Protein AF-A0A3M1FV81-F1 (afdb_monomer_lite)

Sequence (105 aa):
SLRFWVSTTSMDTEVEGATVDATPALVYDVARPGVWAQGGLGGLPLFYDLPGERIRVEADQGAYAARGSQGLLLLHLHNESAARAQVVNIRWTWVHYLPWVAVSP

Secondary structure (DSSP, 8-state):
-EEE--EEE-SSSSSTT-EEEEPPPEEE-TTS-SEEEE--GGGSS-----TT---EEEE-HHHHHHTT---EEEE-TTS-GGGSEEEEPPP--------------

pLDDT: mean 79.7, std 11.54, range [45.97, 89.5]

Radius of gyration: 20.39 Å; chains: 1; bounding box: 65×48×43 Å

Structure (mmCIF, N/CA/C/O backbone):
data_AF-A0A3M1FV81-F1
#
_entry.id   AF-A0A3M1FV81-F1
#
loop_
_atom_site.group_PDB
_atom_site.id
_atom_site.type_symbol
_atom_site.label_atom_id
_atom_site.label_alt_id
_atom_site.label_comp_id
_atom_site.label_asym_id
_atom_site.label_entity_id
_atom_site.label_seq_id
_atom_site.pdbx_PDB_ins_code
_atom_site.Cartn_x
_atom_site.Cartn_y
_atom_site.Cartn_z
_atom_site.occupancy
_atom_site.B_iso_or_equiv
_atom_site.auth_seq_id
_atom_site.auth_comp_id
_atom_site.auth_asym_id
_atom_site.auth_atom_id
_atom_site.pdbx_PDB_model_num
ATOM 1 N N . SER A 1 1 ? -5.097 -4.526 -14.798 1.00 79.88 1 SER A N 1
ATOM 2 C CA . SER A 1 1 ? -3.911 -4.722 -13.942 1.00 79.88 1 SER A CA 1
ATOM 3 C C . SER A 1 1 ? -2.694 -4.028 -14.536 1.00 79.88 1 SER A C 1
ATOM 5 O O . SER A 1 1 ? -2.455 -4.148 -15.731 1.00 79.88 1 SER A O 1
ATOM 7 N N . LEU A 1 2 ? -1.938 -3.312 -13.707 1.00 84.69 2 LEU A N 1
ATOM 8 C CA . LEU A 1 2 ? -0.643 -2.707 -14.012 1.00 84.69 2 LEU A CA 1
ATOM 9 C C . LEU A 1 2 ? 0.474 -3.695 -13.656 1.00 84.69 2 LEU A C 1
ATOM 11 O O . LEU A 1 2 ? 0.399 -4.347 -12.615 1.00 84.69 2 LEU A O 1
ATOM 15 N N . ARG A 1 3 ? 1.511 -3.789 -14.489 1.00 89.31 3 ARG A N 1
ATOM 16 C CA . ARG A 1 3 ? 2.732 -4.547 -14.191 1.00 89.31 3 ARG A CA 1
ATOM 17 C C . ARG A 1 3 ? 3.897 -3.571 -14.059 1.00 89.31 3 ARG A C 1
ATOM 19 O O . ARG A 1 3 ? 4.038 -2.700 -14.910 1.00 89.31 3 ARG A O 1
ATOM 26 N N . PHE A 1 4 ? 4.697 -3.704 -13.009 1.00 85.69 4 PHE A N 1
ATOM 27 C CA . PHE A 1 4 ? 5.813 -2.805 -12.713 1.00 85.69 4 PHE A CA 1
ATOM 28 C C . PHE A 1 4 ? 6.977 -3.570 -12.080 1.00 85.69 4 PHE A C 1
ATOM 30 O O . PHE A 1 4 ? 6.813 -4.703 -11.641 1.00 85.69 4 PHE A O 1
ATOM 37 N N . TRP A 1 5 ? 8.154 -2.966 -12.036 1.00 88.69 5 TRP A N 1
ATOM 38 C CA . TRP A 1 5 ? 9.310 -3.449 -11.282 1.00 88.69 5 TRP A CA 1
ATOM 39 C C . TRP A 1 5 ? 10.032 -2.239 -10.693 1.00 88.69 5 TRP A C 1
ATOM 41 O O . TRP A 1 5 ? 9.824 -1.111 -11.142 1.00 88.69 5 TRP A O 1
ATOM 51 N N . VAL A 1 6 ? 10.845 -2.468 -9.670 1.00 84.75 6 VAL A N 1
ATOM 52 C CA . VAL A 1 6 ? 11.641 -1.431 -9.012 1.00 84.75 6 VAL A CA 1
ATOM 53 C C . VAL A 1 6 ? 13.095 -1.857 -9.091 1.00 84.75 6 VAL A C 1
ATOM 55 O O . VAL A 1 6 ? 13.405 -3.001 -8.779 1.00 84.75 6 VAL A O 1
ATOM 58 N N . SER A 1 7 ? 13.972 -0.953 -9.516 1.00 87.25 7 SER A N 1
ATOM 59 C CA . SER A 1 7 ? 15.415 -1.181 -9.558 1.00 87.25 7 SER A CA 1
ATOM 60 C C . SER A 1 7 ? 16.146 -0.102 -8.776 1.00 87.25 7 SER A C 1
ATOM 62 O O . SER A 1 7 ? 15.831 1.081 -8.906 1.00 87.25 7 SER A O 1
ATOM 64 N N . THR A 1 8 ? 17.147 -0.513 -8.012 1.00 83.81 8 THR A N 1
ATOM 65 C CA . THR A 1 8 ? 18.089 0.370 -7.329 1.00 83.81 8 THR A CA 1
ATOM 66 C C . THR A 1 8 ? 19.357 0.436 -8.160 1.00 83.81 8 THR A C 1
ATOM 68 O O . THR A 1 8 ? 19.921 -0.601 -8.502 1.00 83.81 8 THR A O 1
ATOM 71 N N . THR A 1 9 ? 19.822 1.638 -8.480 1.00 87.25 9 THR A N 1
ATOM 72 C CA . THR A 1 9 ? 21.074 1.854 -9.213 1.00 87.25 9 THR A CA 1
ATOM 73 C C . THR A 1 9 ? 22.113 2.514 -8.320 1.00 87.25 9 THR A C 1
ATOM 75 O O . THR A 1 9 ? 21.780 3.370 -7.501 1.00 87.25 9 THR A O 1
ATOM 78 N N . SER A 1 10 ? 23.373 2.132 -8.491 1.00 77.56 10 SER A N 1
ATOM 79 C CA . SER A 1 10 ? 24.502 2.782 -7.835 1.00 77.56 10 SER A CA 1
ATOM 80 C C . SER A 1 10 ? 24.778 4.125 -8.504 1.00 77.56 10 SER A C 1
ATOM 82 O O . SER A 1 10 ? 24.768 4.231 -9.733 1.00 77.56 10 SER A O 1
ATOM 84 N N . MET A 1 11 ? 25.035 5.142 -7.684 1.00 71.88 11 MET A N 1
ATOM 85 C CA . MET A 1 11 ? 25.515 6.450 -8.140 1.00 71.88 11 MET A CA 1
ATOM 86 C C . MET A 1 11 ? 27.039 6.598 -7.988 1.00 71.88 11 MET A C 1
ATOM 88 O O . MET A 1 11 ? 27.579 7.610 -8.411 1.00 71.88 11 MET A O 1
ATOM 92 N N . ASP A 1 12 ? 27.716 5.610 -7.388 1.00 67.50 12 ASP A N 1
ATOM 93 C CA . ASP A 1 12 ? 29.118 5.693 -6.934 1.00 67.50 12 ASP A CA 1
ATOM 94 C C . ASP A 1 12 ? 30.015 4.583 -7.527 1.00 67.50 12 ASP A C 1
ATOM 96 O O . ASP A 1 12 ? 31.100 4.284 -7.040 1.00 67.50 12 ASP A O 1
ATOM 100 N N . THR A 1 13 ? 29.559 3.909 -8.584 1.00 59.41 13 THR A N 1
ATOM 101 C CA . THR A 1 13 ? 30.373 2.928 -9.323 1.00 59.41 13 THR A CA 1
ATOM 102 C C . THR A 1 13 ? 30.979 3.554 -10.573 1.00 59.41 13 THR A C 1
ATOM 104 O O . THR A 1 13 ? 30.364 4.424 -11.181 1.00 59.41 13 THR A O 1
ATOM 107 N N . GLU A 1 14 ? 32.138 3.040 -11.014 1.00 64.75 14 GLU A N 1
ATOM 108 C CA . GLU A 1 14 ? 32.805 3.425 -12.279 1.00 64.75 14 GLU A CA 1
ATOM 109 C C . GLU A 1 14 ? 31.877 3.345 -13.507 1.00 64.75 14 GLU A C 1
ATOM 111 O O . GLU A 1 14 ? 32.115 3.997 -14.522 1.00 64.75 14 GLU A O 1
ATOM 116 N N . VAL A 1 15 ? 30.796 2.566 -13.402 1.00 64.69 15 VAL A N 1
ATOM 117 C CA . VAL A 1 15 ? 29.668 2.575 -14.330 1.00 64.69 15 VAL A CA 1
ATOM 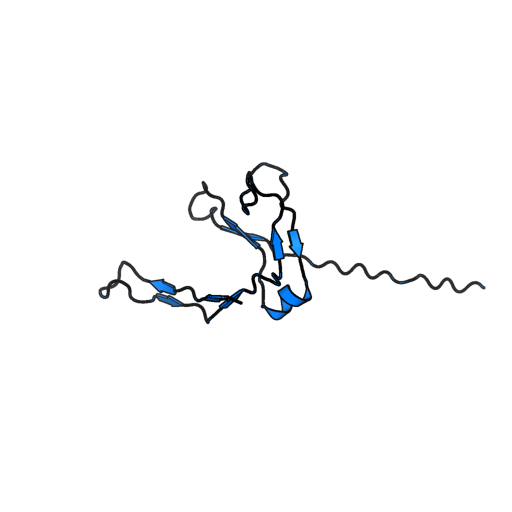118 C C . VAL A 1 15 ? 28.500 3.304 -13.665 1.00 64.69 15 VAL A C 1
ATOM 120 O O . VAL A 1 15 ? 27.829 2.763 -12.777 1.00 64.69 15 VAL A O 1
ATOM 123 N N . GLU A 1 16 ? 28.272 4.544 -14.094 1.00 65.00 16 GLU A N 1
ATOM 124 C CA . GLU A 1 16 ? 27.118 5.353 -13.707 1.00 65.00 16 GLU A CA 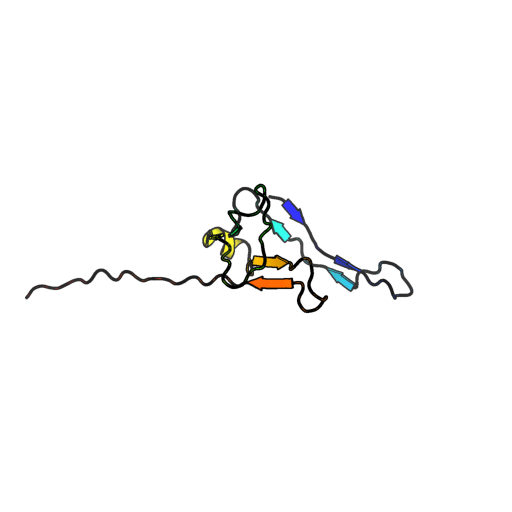1
ATOM 125 C C . GLU A 1 16 ? 25.818 4.601 -14.046 1.00 65.00 16 GLU A C 1
ATOM 127 O O . GLU A 1 16 ? 25.636 4.116 -15.164 1.00 65.00 16 GLU A O 1
ATOM 132 N N . GLY A 1 17 ? 24.916 4.460 -13.070 1.00 66.44 17 GLY A N 1
ATOM 133 C CA . GLY A 1 17 ? 23.614 3.823 -13.287 1.00 66.44 17 GLY A CA 1
ATOM 134 C C . GLY A 1 17 ? 23.623 2.290 -13.287 1.00 66.44 17 GLY A C 1
ATOM 135 O O . GLY A 1 17 ? 22.618 1.678 -13.656 1.00 66.44 17 GLY A O 1
ATOM 136 N N . ALA A 1 18 ? 24.711 1.642 -12.853 1.00 78.75 18 ALA A N 1
ATOM 137 C CA . ALA A 1 18 ? 24.737 0.190 -12.685 1.00 78.75 18 ALA A CA 1
ATOM 138 C C . ALA A 1 18 ? 23.637 -0.273 -11.711 1.00 78.75 18 ALA A C 1
ATOM 140 O O . ALA A 1 18 ? 23.515 0.249 -10.601 1.00 78.75 18 ALA A O 1
ATOM 141 N N . THR A 1 19 ? 22.826 -1.253 -12.118 1.00 82.12 19 THR A N 1
ATOM 142 C CA . THR A 1 19 ? 21.770 -1.816 -11.260 1.00 82.12 19 THR A CA 1
ATOM 143 C C . THR A 1 19 ? 22.401 -2.614 -10.122 1.00 82.12 19 THR A C 1
ATOM 145 O O . THR A 1 19 ? 23.123 -3.576 -10.361 1.00 82.12 19 THR A O 1
ATOM 148 N N . VAL A 1 20 ? 22.119 -2.201 -8.890 1.00 85.69 20 VAL A N 1
ATOM 149 C CA . VAL A 1 20 ? 22.536 -2.860 -7.646 1.00 85.69 20 VAL A CA 1
ATOM 150 C C . VAL A 1 20 ? 21.550 -3.957 -7.275 1.00 85.69 20 VAL A C 1
ATOM 152 O O . VAL A 1 20 ? 21.957 -5.030 -6.844 1.00 85.69 20 VAL A O 1
ATOM 155 N N . ASP A 1 21 ? 20.257 -3.688 -7.454 1.00 86.94 21 ASP A N 1
ATOM 156 C CA . ASP A 1 21 ? 19.185 -4.626 -7.136 1.00 86.94 21 ASP A CA 1
ATOM 157 C C . ASP A 1 21 ? 17.944 -4.343 -7.990 1.00 86.94 21 ASP A C 1
ATOM 159 O O . ASP A 1 21 ? 17.733 -3.212 -8.438 1.00 86.94 21 ASP A O 1
ATOM 163 N N . ALA A 1 22 ? 17.115 -5.358 -8.213 1.00 88.19 22 ALA A N 1
ATOM 164 C CA . ALA A 1 22 ? 15.836 -5.218 -8.890 1.00 88.19 22 ALA A CA 1
ATOM 165 C C . ALA A 1 22 ? 14.809 -6.226 -8.373 1.00 88.19 22 ALA A C 1
ATOM 167 O O . ALA A 1 22 ? 15.094 -7.408 -8.179 1.00 88.19 22 ALA A O 1
ATOM 168 N N . THR A 1 23 ? 13.568 -5.773 -8.226 1.00 86.44 23 THR A N 1
ATOM 169 C CA . THR A 1 23 ? 12.459 -6.663 -7.902 1.00 86.44 23 THR A CA 1
ATOM 170 C C . THR A 1 23 ? 12.043 -7.491 -9.123 1.00 86.44 23 THR A C 1
ATOM 172 O O . THR A 1 23 ? 12.143 -7.029 -10.265 1.00 86.44 23 THR A O 1
ATOM 175 N N . PRO A 1 24 ? 11.495 -8.705 -8.921 1.00 88.00 24 PRO A N 1
ATOM 176 C CA . PRO A 1 24 ? 10.716 -9.373 -9.956 1.00 88.00 24 PRO A CA 1
ATOM 177 C C . PRO A 1 24 ? 9.541 -8.497 -10.405 1.00 88.00 24 PRO A C 1
ATOM 179 O O . PRO A 1 24 ? 9.106 -7.599 -9.686 1.00 88.00 24 PRO A O 1
ATOM 182 N N . ALA A 1 25 ? 8.967 -8.795 -11.570 1.00 87.88 25 ALA A N 1
ATOM 183 C CA . ALA A 1 25 ? 7.799 -8.060 -12.042 1.00 87.88 25 ALA A CA 1
ATOM 184 C C . ALA A 1 25 ? 6.606 -8.218 -11.078 1.00 87.88 25 ALA A C 1
ATOM 186 O O . ALA A 1 25 ? 6.062 -9.311 -10.909 1.00 87.88 25 ALA A O 1
ATOM 187 N N . LEU A 1 26 ? 6.180 -7.101 -10.503 1.00 84.19 26 LEU A N 1
ATOM 188 C CA . LEU A 1 26 ? 5.049 -6.953 -9.600 1.00 84.19 26 LEU A CA 1
ATOM 189 C C . LEU A 1 26 ? 3.781 -6.613 -10.389 1.00 84.19 26 LEU A C 1
ATOM 191 O O . LEU A 1 26 ? 3.836 -6.015 -11.467 1.00 84.19 26 LEU A O 1
ATOM 195 N N . VAL A 1 27 ? 2.621 -7.001 -9.857 1.00 83.81 27 VAL A N 1
ATOM 196 C CA . VAL A 1 27 ? 1.315 -6.760 -10.483 1.00 83.81 27 VAL A CA 1
ATOM 197 C C . VAL A 1 27 ? 0.391 -6.071 -9.490 1.00 83.81 27 VAL A C 1
ATOM 199 O O . VAL A 1 27 ? 0.160 -6.581 -8.398 1.00 83.81 27 VAL A O 1
ATOM 202 N N . TYR A 1 28 ? -0.184 -4.946 -9.904 1.00 80.19 28 TYR A N 1
ATOM 203 C CA . TYR A 1 28 ? -1.208 -4.224 -9.160 1.00 80.19 28 TYR A CA 1
ATOM 204 C C . TYR A 1 28 ? -2.534 -4.242 -9.927 1.00 80.19 28 TYR A C 1
ATOM 206 O O . TYR A 1 28 ? -2.592 -3.890 -11.107 1.00 80.19 28 TYR A O 1
ATOM 214 N N . ASP A 1 29 ? -3.617 -4.665 -9.279 1.00 83.38 29 ASP A N 1
ATOM 215 C CA . ASP A 1 29 ? -4.958 -4.633 -9.863 1.00 83.38 29 ASP A CA 1
ATOM 216 C C . ASP A 1 29 ? -5.774 -3.490 -9.260 1.00 83.38 29 ASP A C 1
ATOM 218 O O . ASP A 1 29 ? -6.326 -3.610 -8.171 1.00 83.38 29 ASP A O 1
ATOM 222 N N . VAL A 1 30 ? -5.842 -2.374 -9.989 1.00 80.38 30 VAL A N 1
ATOM 223 C CA . VAL A 1 30 ? -6.542 -1.154 -9.557 1.00 80.38 30 VAL A CA 1
ATOM 224 C C . VAL A 1 30 ? -8.034 -1.408 -9.314 1.00 80.38 30 VAL A C 1
ATOM 226 O O . VAL A 1 30 ? -8.629 -0.773 -8.453 1.00 80.38 30 VAL A O 1
ATOM 229 N N . ALA A 1 31 ? -8.649 -2.338 -10.055 1.00 85.38 31 ALA A N 1
ATOM 230 C CA . ALA A 1 31 ? -10.078 -2.626 -9.934 1.00 85.38 31 ALA A CA 1
ATOM 231 C C . ALA A 1 31 ? -10.403 -3.552 -8.752 1.00 85.38 31 ALA A C 1
ATOM 233 O O . ALA A 1 31 ? -11.562 -3.655 -8.354 1.00 85.38 31 ALA A O 1
ATOM 234 N N . ARG A 1 32 ? -9.400 -4.266 -8.227 1.00 84.94 32 ARG A N 1
ATOM 235 C CA . ARG A 1 32 ? -9.537 -5.237 -7.133 1.00 84.94 32 ARG A CA 1
ATOM 236 C C . ARG A 1 32 ? -8.323 -5.159 -6.202 1.00 84.94 32 ARG A C 1
ATOM 238 O O . ARG A 1 32 ? -7.522 -6.100 -6.157 1.00 84.94 32 ARG A O 1
ATOM 245 N N . PRO A 1 33 ? -8.136 -4.030 -5.500 1.00 83.00 33 PRO A N 1
ATOM 246 C CA . PRO A 1 33 ? -7.030 -3.888 -4.571 1.00 83.00 33 PRO A CA 1
ATOM 247 C C . PRO A 1 33 ? -7.232 -4.819 -3.368 1.00 83.00 33 PRO A C 1
ATOM 249 O O . PRO A 1 33 ? -8.330 -4.925 -2.833 1.00 83.00 33 PRO A O 1
ATOM 252 N N . GLY A 1 34 ? -6.160 -5.472 -2.907 1.00 85.56 34 GLY A N 1
ATOM 253 C CA . GLY A 1 34 ? -6.207 -6.251 -1.661 1.00 85.56 34 GLY A CA 1
ATOM 254 C C . GLY A 1 34 ? -6.412 -5.374 -0.423 1.00 85.56 34 GLY A C 1
ATOM 255 O O . GLY A 1 34 ? -6.954 -5.833 0.578 1.00 85.56 34 GLY A O 1
ATOM 256 N N . VAL A 1 35 ? -5.997 -4.106 -0.502 1.00 87.69 35 VAL A N 1
ATOM 257 C CA . VAL A 1 35 ? -6.206 -3.089 0.532 1.00 87.69 35 VAL A CA 1
ATOM 258 C C . VAL A 1 35 ? -6.431 -1.738 -0.126 1.00 87.69 35 VAL A C 1
ATOM 260 O O . VAL A 1 35 ? -5.698 -1.368 -1.045 1.00 87.69 35 VAL A O 1
ATOM 263 N N . TRP A 1 36 ? -7.396 -0.984 0.379 1.00 87.44 36 TRP A N 1
ATOM 264 C CA . TRP A 1 36 ? -7.722 0.353 -0.083 1.00 87.44 36 TRP A CA 1
ATOM 265 C C . TRP A 1 36 ? -7.879 1.311 1.099 1.00 87.44 36 TRP A C 1
ATOM 267 O O . TRP A 1 36 ? -8.753 1.126 1.944 1.00 87.44 36 TRP A O 1
ATOM 277 N N . ALA A 1 37 ? -7.025 2.334 1.171 1.00 88.06 37 ALA A N 1
ATOM 278 C CA . ALA A 1 37 ? -7.129 3.379 2.186 1.00 88.06 37 ALA A CA 1
ATOM 279 C C . ALA A 1 37 ? -8.192 4.413 1.789 1.00 88.06 37 ALA A C 1
ATOM 281 O O . ALA A 1 37 ? -8.254 4.847 0.640 1.00 88.06 37 ALA A O 1
ATOM 282 N N . GLN A 1 38 ? -9.011 4.830 2.751 1.00 87.69 38 GLN A N 1
ATOM 283 C CA . GLN A 1 38 ? -10.133 5.742 2.542 1.00 87.69 38 GLN A CA 1
ATOM 284 C C . GLN A 1 38 ? -10.016 7.006 3.390 1.00 87.69 38 GLN A C 1
ATOM 286 O O . GLN A 1 38 ? -9.455 6.987 4.482 1.00 87.69 38 GLN A O 1
ATOM 291 N N . GLY A 1 39 ? -10.650 8.082 2.917 1.00 85.56 39 GLY A N 1
ATOM 292 C CA . GLY A 1 39 ? -10.878 9.290 3.714 1.00 85.56 39 GLY A CA 1
ATOM 293 C C . GLY A 1 39 ? -9.703 10.263 3.779 1.00 85.56 39 GLY A C 1
ATOM 294 O O . GLY A 1 39 ? -9.666 11.086 4.687 1.00 85.56 39 GLY A O 1
ATOM 295 N N . GLY A 1 40 ? -8.751 10.178 2.850 1.00 86.94 40 GLY A N 1
ATOM 296 C CA . GLY A 1 40 ? -7.659 11.144 2.788 1.00 86.94 40 GLY A CA 1
ATOM 297 C C . GLY A 1 40 ? -8.054 12.479 2.135 1.00 86.94 40 GLY A C 1
ATOM 298 O O . GLY A 1 40 ? -9.139 12.648 1.565 1.00 86.94 40 GLY A O 1
ATOM 299 N N . LEU A 1 41 ? -7.159 13.457 2.258 1.00 87.06 41 LEU A N 1
ATOM 300 C CA . LEU A 1 41 ? -7.361 14.848 1.860 1.00 87.06 41 LEU A CA 1
ATOM 301 C C . LEU A 1 41 ? -7.614 14.972 0.355 1.00 87.06 41 LEU A C 1
ATOM 303 O O . LEU A 1 41 ? -6.837 14.489 -0.465 1.00 87.06 41 LEU A O 1
ATOM 307 N N . GLY A 1 42 ? -8.714 15.634 -0.015 1.00 85.19 42 GLY A N 1
ATOM 308 C CA . GLY A 1 42 ? -9.081 15.833 -1.421 1.00 85.19 42 GLY A CA 1
ATOM 309 C C . GLY A 1 42 ? -9.341 14.533 -2.193 1.00 85.19 42 GLY A C 1
ATOM 310 O O . GLY A 1 42 ? -9.237 14.530 -3.415 1.00 85.19 42 GLY A O 1
ATOM 311 N N . GLY A 1 43 ? -9.634 13.425 -1.499 1.00 82.19 43 GLY A N 1
ATOM 312 C CA . GLY A 1 43 ? -9.794 12.102 -2.112 1.00 82.19 43 GLY A CA 1
ATOM 313 C C . GLY A 1 43 ? -8.474 11.404 -2.458 1.00 82.19 43 GLY A C 1
ATOM 314 O O . GLY A 1 43 ? -8.492 10.304 -3.007 1.00 82.19 43 GLY A O 1
ATOM 315 N N . LEU A 1 44 ? -7.334 12.012 -2.128 1.00 83.31 44 LEU A N 1
ATOM 316 C CA . LEU A 1 44 ? -6.014 11.399 -2.244 1.00 83.31 44 LEU A CA 1
ATOM 317 C C . LEU A 1 44 ? -5.719 10.565 -0.990 1.00 83.31 44 LEU A C 1
ATOM 319 O O . LEU A 1 44 ? -6.239 10.890 0.075 1.00 83.31 44 LEU A O 1
ATOM 323 N N . PRO A 1 45 ? -4.853 9.536 -1.053 1.00 85.81 45 PRO A N 1
ATOM 324 C CA . PRO A 1 45 ? -4.410 8.775 0.120 1.00 85.81 45 PRO A CA 1
ATOM 325 C C . PRO A 1 45 ? -3.395 9.575 0.963 1.00 85.81 45 PRO A C 1
ATOM 327 O O . PRO A 1 45 ? -2.304 9.101 1.268 1.00 85.81 45 PRO A O 1
ATOM 330 N N . LEU A 1 46 ? -3.747 10.815 1.305 1.00 88.81 46 LEU A N 1
ATOM 331 C CA . LEU A 1 46 ? -2.954 11.752 2.088 1.00 88.81 46 LEU A CA 1
ATOM 332 C C . LEU A 1 46 ? -3.668 12.025 3.412 1.00 88.81 46 LEU A C 1
ATOM 334 O O . LEU A 1 46 ? -4.831 12.423 3.417 1.00 88.81 46 LEU A O 1
ATOM 338 N N . PHE A 1 47 ? -2.972 11.834 4.526 1.00 89.44 47 PHE A N 1
ATOM 339 C CA . PHE A 1 47 ? -3.543 11.929 5.868 1.00 89.44 47 PHE A CA 1
ATOM 340 C C . PHE A 1 47 ? -2.689 12.844 6.740 1.00 89.44 47 PHE A C 1
ATOM 342 O O . PHE A 1 47 ? -1.477 12.942 6.538 1.00 89.44 47 PHE A O 1
ATOM 349 N N . TYR A 1 48 ? -3.319 13.509 7.708 1.00 88.06 48 TYR A N 1
ATOM 350 C CA . TYR A 1 48 ? -2.579 14.212 8.749 1.00 88.06 48 TYR A CA 1
ATOM 351 C C . TYR A 1 48 ? -1.960 13.201 9.712 1.00 88.06 48 TYR A C 1
ATOM 353 O O . TYR A 1 48 ? -2.641 12.305 10.204 1.00 88.06 48 TYR A O 1
ATOM 361 N N . ASP A 1 49 ? -0.672 13.367 9.991 1.00 85.44 49 ASP A N 1
ATOM 362 C CA . ASP A 1 49 ? 0.058 12.533 10.942 1.00 85.44 49 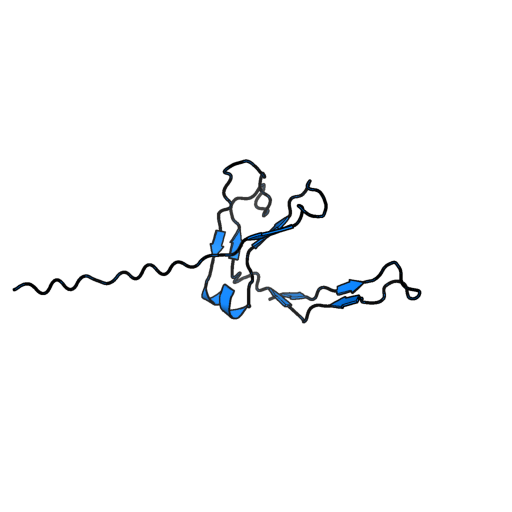ASP A CA 1
ATOM 363 C C . ASP A 1 49 ? -0.096 13.116 12.356 1.00 85.44 49 ASP A C 1
ATOM 365 O O . ASP A 1 49 ? 0.747 13.876 12.836 1.00 85.44 49 ASP A O 1
ATOM 369 N N . LEU A 1 50 ? -1.253 12.860 12.978 1.00 85.50 50 LEU A N 1
ATOM 370 C CA . LEU A 1 50 ? -1.604 13.352 14.313 1.00 85.50 50 LEU A CA 1
ATOM 371 C C . LEU A 1 50 ? -1.718 12.198 15.321 1.00 85.50 50 LEU A C 1
ATOM 373 O O . LEU A 1 50 ? -2.159 11.101 14.964 1.00 85.50 50 LEU A O 1
ATOM 377 N N . PRO A 1 51 ? -1.397 12.429 16.609 1.00 83.69 51 PRO A N 1
ATOM 378 C CA . PRO A 1 51 ? -1.573 11.416 17.642 1.00 83.69 51 PRO A CA 1
ATOM 379 C C . PRO A 1 51 ? -3.019 10.906 17.713 1.00 83.69 51 PRO A C 1
ATOM 381 O O . PRO A 1 51 ? -3.953 11.676 17.925 1.00 83.69 51 PRO A O 1
ATOM 384 N N . GLY A 1 52 ? -3.196 9.590 17.577 1.00 84.31 52 GLY A N 1
ATOM 385 C CA . GLY A 1 52 ? -4.507 8.936 17.654 1.00 84.31 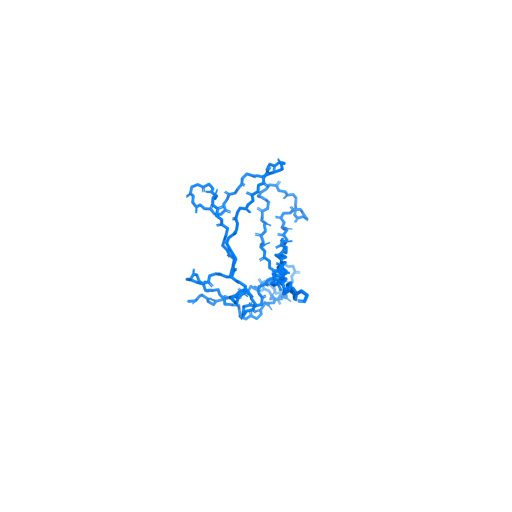52 GLY A CA 1
ATOM 386 C C . GLY A 1 52 ? -5.328 8.969 16.361 1.00 84.31 52 GLY A C 1
ATOM 387 O O . GLY A 1 52 ? -6.434 8.417 16.343 1.00 84.31 52 GLY A O 1
ATOM 388 N N . GLU A 1 53 ? -4.797 9.561 15.289 1.00 86.12 53 GLU A N 1
ATOM 389 C CA . GLU A 1 53 ? -5.436 9.538 13.977 1.00 86.12 53 GLU A CA 1
ATOM 390 C C . GLU A 1 53 ? -5.529 8.103 13.446 1.00 86.12 53 GLU A C 1
ATOM 392 O O . GLU A 1 53 ? -4.676 7.248 13.710 1.00 86.12 53 GLU A O 1
ATOM 397 N N . ARG A 1 54 ? -6.610 7.807 12.719 1.00 87.00 54 ARG A N 1
ATOM 398 C CA . ARG A 1 54 ? -6.890 6.459 12.217 1.00 87.00 54 ARG A CA 1
ATOM 399 C C . ARG A 1 54 ? -7.125 6.494 10.722 1.00 87.00 54 ARG A C 1
ATOM 401 O O . ARG A 1 54 ? -8.046 7.145 10.244 1.00 87.00 54 ARG A O 1
ATOM 408 N N . ILE A 1 55 ? -6.362 5.683 10.002 1.00 88.00 55 ILE A N 1
ATOM 409 C CA . ILE A 1 55 ? -6.571 5.459 8.575 1.00 88.00 55 ILE A CA 1
ATOM 410 C C . ILE A 1 55 ? -7.595 4.337 8.426 1.00 88.00 55 ILE A C 1
ATOM 412 O O . ILE A 1 55 ? -7.368 3.206 8.862 1.00 88.00 55 ILE A O 1
ATOM 416 N N . ARG A 1 56 ? -8.747 4.654 7.831 1.00 88.12 56 ARG A N 1
ATOM 417 C CA . ARG A 1 56 ? -9.744 3.637 7.486 1.00 88.12 56 ARG A CA 1
ATOM 418 C C . ARG A 1 56 ? -9.292 2.895 6.243 1.00 88.12 56 ARG A C 1
ATOM 420 O O . ARG A 1 56 ? -8.839 3.507 5.278 1.00 88.12 56 ARG A O 1
ATOM 427 N N . VAL A 1 57 ? -9.426 1.577 6.285 1.00 88.12 57 VAL A N 1
ATOM 428 C CA . VAL A 1 57 ? -8.994 0.693 5.209 1.00 88.12 57 VAL A CA 1
ATOM 429 C C . VAL A 1 57 ? -10.095 -0.310 4.913 1.00 88.12 57 VAL A C 1
ATOM 431 O O . VAL A 1 57 ? -10.664 -0.907 5.826 1.00 88.12 57 VAL A O 1
ATOM 434 N N . GLU A 1 58 ? -10.387 -0.493 3.636 1.00 88.38 58 GLU A N 1
ATOM 435 C CA . GLU A 1 58 ? -11.104 -1.662 3.147 1.00 88.38 58 GLU A CA 1
ATOM 436 C C . GLU A 1 58 ? -10.068 -2.711 2.759 1.00 88.38 58 GLU A C 1
ATOM 438 O O . GLU A 1 58 ? -9.042 -2.386 2.159 1.00 88.38 58 GLU A O 1
ATOM 443 N N . ALA A 1 59 ? -10.303 -3.966 3.128 1.00 87.94 59 ALA A N 1
ATOM 444 C CA . ALA A 1 59 ? -9.371 -5.047 2.849 1.00 87.94 59 ALA A CA 1
ATOM 445 C C . ALA A 1 59 ? -10.122 -6.267 2.312 1.00 87.94 59 ALA A C 1
ATOM 447 O O . ALA A 1 59 ? -11.075 -6.741 2.928 1.00 87.94 59 ALA A O 1
ATOM 448 N N . ASP A 1 60 ? -9.654 -6.788 1.181 1.00 89.50 60 ASP A N 1
ATOM 449 C CA . ASP A 1 60 ? -10.119 -8.039 0.586 1.00 89.50 60 ASP A CA 1
ATOM 450 C C . ASP A 1 60 ? -9.062 -9.112 0.849 1.00 89.50 60 ASP A C 1
ATOM 452 O O . ASP A 1 60 ? -7.966 -9.087 0.285 1.00 89.50 60 ASP A O 1
ATOM 456 N N . GLN A 1 61 ? -9.386 -10.065 1.724 1.00 88.12 61 GLN A N 1
ATOM 457 C CA . GLN A 1 61 ? -8.448 -11.103 2.146 1.00 88.12 61 GLN A CA 1
ATOM 458 C C . GLN A 1 61 ? -8.009 -12.014 0.995 1.00 88.12 61 GLN A C 1
ATOM 460 O O . GLN A 1 61 ? -6.855 -12.445 0.954 1.00 88.12 61 GLN A O 1
ATOM 465 N N . GLY A 1 62 ? -8.915 -12.303 0.057 1.00 88.44 62 GLY A N 1
ATOM 466 C CA . GLY A 1 62 ? -8.640 -13.162 -1.088 1.00 88.44 62 GLY A CA 1
ATOM 467 C C . GLY A 1 62 ? -7.672 -12.490 -2.055 1.00 88.44 62 GLY A C 1
ATOM 468 O O . GLY A 1 62 ? -6.659 -13.082 -2.428 1.00 88.44 62 GLY A O 1
ATOM 469 N N . ALA A 1 63 ? -7.934 -11.229 -2.403 1.00 87.12 63 ALA A N 1
ATOM 470 C CA . ALA A 1 63 ? -7.046 -10.432 -3.242 1.00 87.12 63 ALA A CA 1
ATOM 471 C C . ALA A 1 63 ? -5.700 -10.151 -2.549 1.00 87.12 63 ALA A C 1
ATOM 473 O O . ALA A 1 63 ? -4.655 -10.231 -3.196 1.00 87.12 63 ALA A O 1
ATOM 474 N N . TYR A 1 64 ? -5.701 -9.895 -1.236 1.00 87.06 64 TYR A N 1
ATOM 475 C CA . TYR A 1 64 ? -4.490 -9.700 -0.434 1.00 87.06 64 TYR A CA 1
ATOM 476 C C . TYR A 1 64 ? -3.570 -10.929 -0.483 1.00 87.06 64 TYR A C 1
ATOM 478 O O . TYR A 1 64 ? -2.386 -10.811 -0.815 1.00 87.06 64 TYR A O 1
ATOM 486 N N . ALA A 1 65 ? -4.123 -12.120 -0.225 1.00 87.38 65 ALA A N 1
ATOM 487 C CA . ALA A 1 65 ? -3.373 -13.374 -0.245 1.00 87.38 65 ALA A CA 1
ATOM 488 C C . ALA A 1 65 ? -2.914 -13.756 -1.663 1.00 87.38 65 ALA A C 1
ATOM 490 O O . ALA A 1 65 ? -1.745 -14.082 -1.867 1.00 87.38 65 ALA A O 1
ATOM 491 N N . ALA A 1 66 ? -3.795 -13.649 -2.664 1.00 86.31 66 ALA A N 1
ATOM 492 C CA . ALA A 1 66 ? -3.495 -14.018 -4.051 1.00 86.31 66 ALA A CA 1
ATOM 493 C C . ALA A 1 66 ? -2.401 -13.154 -4.702 1.00 86.31 66 ALA A C 1
ATOM 495 O O . ALA A 1 66 ? -1.828 -13.539 -5.723 1.00 86.31 66 ALA A O 1
ATOM 496 N N . ARG A 1 67 ? -2.127 -11.969 -4.144 1.00 82.56 67 ARG A N 1
ATOM 497 C CA . ARG A 1 67 ? -1.102 -11.035 -4.632 1.00 82.56 67 ARG A CA 1
ATOM 498 C C . ARG A 1 67 ? 0.134 -10.966 -3.741 1.00 82.56 67 ARG A C 1
ATOM 500 O O . ARG A 1 67 ? 1.001 -10.144 -4.014 1.00 82.56 67 ARG A O 1
ATOM 507 N N . GLY A 1 68 ? 0.221 -11.797 -2.698 1.00 81.69 68 GLY A N 1
ATOM 508 C CA . GLY A 1 68 ? 1.346 -11.779 -1.760 1.00 81.69 68 GLY A CA 1
ATOM 509 C C . GLY A 1 68 ? 1.552 -10.406 -1.116 1.00 81.69 68 GLY A C 1
ATOM 510 O O . GLY A 1 68 ? 2.688 -9.991 -0.897 1.00 81.69 68 GLY A O 1
ATOM 511 N N . SER A 1 69 ? 0.462 -9.667 -0.884 1.00 83.69 69 SER A N 1
ATOM 512 C CA . SER A 1 69 ? 0.531 -8.330 -0.295 1.00 83.69 69 SER A CA 1
ATOM 513 C C . SER A 1 69 ? 1.124 -8.399 1.112 1.00 83.69 69 SER A C 1
ATOM 515 O O . SER A 1 69 ? 0.795 -9.293 1.886 1.00 83.69 69 SER A O 1
ATOM 517 N N . GLN A 1 70 ? 2.008 -7.455 1.437 1.00 83.56 70 GLN A N 1
ATOM 518 C CA . GLN A 1 70 ? 2.777 -7.466 2.690 1.00 83.56 70 GLN A CA 1
ATOM 519 C C . GLN A 1 70 ? 2.223 -6.506 3.751 1.00 83.56 70 GLN A C 1
ATOM 521 O O . GLN A 1 70 ? 2.604 -6.580 4.912 1.00 83.56 70 GLN A O 1
ATOM 526 N N . GLY A 1 71 ? 1.295 -5.621 3.381 1.00 86.25 71 GLY A N 1
ATOM 527 C CA . GLY A 1 71 ? 0.744 -4.605 4.274 1.00 86.25 71 GLY A CA 1
ATOM 528 C C . GLY A 1 71 ? 0.473 -3.300 3.538 1.00 86.25 71 GLY A C 1
ATOM 529 O O . GLY A 1 71 ? 0.422 -3.270 2.308 1.00 86.25 71 GLY A O 1
ATOM 530 N N . LEU A 1 72 ? 0.303 -2.232 4.309 1.00 86.00 72 LEU A N 1
ATOM 531 C CA . LEU A 1 72 ? 0.231 -0.861 3.813 1.00 86.00 72 LEU A CA 1
ATOM 532 C C . LEU A 1 72 ? 1.575 -0.170 4.010 1.00 86.00 72 LEU A C 1
ATOM 534 O O . LEU A 1 72 ? 2.131 -0.212 5.105 1.00 86.00 72 LEU A O 1
ATOM 538 N N . LEU A 1 73 ? 2.068 0.491 2.964 1.00 87.00 73 LEU A N 1
ATOM 539 C CA . LEU A 1 73 ? 3.222 1.375 3.061 1.00 87.00 73 LEU A CA 1
ATOM 540 C C . LEU A 1 73 ? 2.744 2.782 3.425 1.00 87.00 73 LEU A C 1
ATOM 542 O O . LEU A 1 73 ? 2.038 3.421 2.646 1.00 87.00 73 LEU A O 1
ATOM 546 N N . LEU A 1 74 ? 3.152 3.260 4.594 1.00 87.81 74 LEU A N 1
ATOM 547 C CA . LEU A 1 74 ? 3.003 4.647 5.009 1.00 87.81 74 LEU A CA 1
ATOM 548 C C . LEU A 1 74 ? 4.290 5.405 4.704 1.00 87.81 74 LEU A C 1
ATOM 550 O O . LEU A 1 74 ? 5.389 4.935 5.008 1.00 87.81 74 LEU A O 1
ATOM 554 N N . LEU A 1 75 ? 4.134 6.580 4.098 1.00 88.56 75 LEU A N 1
ATOM 555 C CA . LEU A 1 75 ? 5.221 7.509 3.821 1.00 88.56 75 LEU A CA 1
ATOM 556 C C . LEU A 1 75 ? 4.986 8.795 4.611 1.00 88.56 75 LEU A C 1
ATOM 558 O O . LEU A 1 75 ? 4.092 9.577 4.290 1.00 88.56 75 LEU A O 1
ATOM 562 N N . HIS A 1 76 ? 5.807 9.021 5.629 1.00 88.56 76 HIS A N 1
ATOM 563 C CA . HIS A 1 76 ? 5.770 10.227 6.445 1.00 88.56 76 HIS A CA 1
ATOM 564 C C . HIS A 1 76 ? 6.528 11.339 5.711 1.00 88.56 76 HIS A C 1
ATOM 566 O O . HIS A 1 76 ? 7.750 11.294 5.583 1.00 88.56 76 HIS A O 1
ATOM 572 N N . LEU A 1 77 ? 5.810 12.332 5.179 1.00 80.12 77 LEU A N 1
ATOM 573 C CA . LEU A 1 77 ? 6.344 13.300 4.205 1.00 80.12 77 LEU A CA 1
ATOM 574 C C . LEU A 1 77 ? 7.403 14.277 4.755 1.00 80.12 77 LEU A C 1
ATOM 576 O O . LEU A 1 77 ? 8.035 14.973 3.964 1.00 80.12 77 LEU A O 1
ATOM 580 N N . HIS A 1 78 ? 7.647 14.297 6.069 1.00 77.31 78 HIS A N 1
ATOM 581 C CA . HIS A 1 78 ? 8.556 15.251 6.720 1.00 77.31 78 HIS A CA 1
ATOM 582 C C . HIS A 1 78 ? 9.523 14.624 7.738 1.00 77.31 78 HIS A C 1
ATOM 584 O O . HIS A 1 78 ? 10.160 15.350 8.498 1.00 77.31 78 HIS A O 1
ATOM 590 N N . ASN A 1 79 ? 9.663 13.296 7.744 1.00 67.88 79 ASN A N 1
ATOM 591 C CA . ASN A 1 79 ? 10.554 12.603 8.675 1.00 67.88 79 ASN A CA 1
ATOM 592 C C . ASN A 1 79 ? 11.956 12.394 8.083 1.00 67.88 79 ASN A C 1
ATOM 594 O O . ASN A 1 79 ? 12.123 12.302 6.862 1.00 67.88 79 ASN A O 1
ATOM 598 N N . GLU A 1 80 ? 12.959 12.261 8.958 1.00 67.56 80 GLU A N 1
ATOM 599 C CA . GLU A 1 80 ? 14.305 11.822 8.574 1.00 67.56 80 GLU A CA 1
ATOM 600 C C . GLU A 1 80 ? 14.257 10.477 7.838 1.00 67.56 80 GLU A C 1
ATOM 602 O O . GLU A 1 80 ? 13.346 9.672 8.038 1.00 67.56 80 GLU A O 1
ATOM 607 N N . SER A 1 81 ? 15.258 10.207 6.999 1.00 66.44 81 SER A N 1
ATOM 608 C CA . SER A 1 81 ? 15.304 9.060 6.080 1.00 66.44 81 SER A CA 1
ATOM 609 C C . SER A 1 81 ? 14.941 7.720 6.735 1.00 66.44 81 SER A C 1
ATOM 611 O O . SER A 1 81 ? 14.235 6.917 6.129 1.00 66.44 81 SER A O 1
ATOM 613 N N . ALA A 1 82 ? 15.373 7.495 7.981 1.00 64.75 82 ALA A N 1
ATOM 614 C CA . ALA A 1 82 ? 15.114 6.264 8.731 1.00 64.75 82 ALA A CA 1
ATOM 615 C C . ALA A 1 82 ? 13.681 6.154 9.297 1.00 64.75 82 ALA A C 1
ATOM 617 O O . ALA A 1 82 ? 13.227 5.052 9.586 1.00 64.75 82 ALA A O 1
ATOM 618 N N . ALA A 1 83 ? 12.959 7.269 9.436 1.00 70.75 83 ALA A N 1
ATOM 619 C CA . ALA A 1 83 ? 11.598 7.344 9.978 1.00 70.75 83 ALA A CA 1
ATOM 620 C C . ALA A 1 83 ? 10.545 7.703 8.910 1.00 70.75 83 ALA A C 1
ATOM 622 O O . ALA A 1 83 ? 9.393 8.006 9.227 1.00 70.75 83 ALA A O 1
ATOM 623 N N . ARG A 1 84 ? 10.941 7.700 7.632 1.00 83.44 84 ARG A N 1
ATOM 624 C CA . ARG A 1 84 ? 10.112 8.150 6.508 1.00 83.44 84 ARG A CA 1
ATOM 625 C C . ARG A 1 84 ? 9.168 7.075 5.977 1.00 83.44 84 ARG A C 1
ATOM 627 O O . ARG A 1 84 ? 8.128 7.420 5.427 1.00 83.44 84 ARG A O 1
ATOM 634 N N . ALA A 1 85 ? 9.517 5.800 6.122 1.00 86.50 85 ALA A N 1
ATOM 635 C CA . ALA A 1 85 ? 8.741 4.683 5.596 1.00 86.50 85 ALA A CA 1
ATOM 636 C C . ALA A 1 85 ? 8.378 3.697 6.707 1.00 86.50 85 ALA A C 1
ATOM 638 O O . ALA A 1 85 ? 9.239 3.267 7.473 1.00 86.50 85 ALA A O 1
ATOM 639 N N . GLN A 1 86 ? 7.110 3.304 6.755 1.00 86.62 86 GLN A N 1
ATOM 640 C CA . GLN A 1 86 ? 6.608 2.317 7.699 1.00 86.62 86 GLN A CA 1
ATOM 641 C C . GLN A 1 86 ? 5.713 1.318 6.973 1.00 86.62 86 GLN A C 1
ATOM 643 O O . GLN A 1 86 ? 4.803 1.701 6.242 1.00 86.62 86 GLN A O 1
ATOM 648 N N . VAL A 1 87 ? 5.939 0.025 7.208 1.00 88.44 87 VAL A N 1
ATOM 649 C CA . VAL A 1 87 ? 5.001 -1.021 6.788 1.00 88.44 87 VAL A CA 1
ATOM 650 C C . VAL A 1 87 ? 4.056 -1.321 7.944 1.00 88.44 87 VAL A C 1
ATOM 652 O O . VAL A 1 87 ? 4.486 -1.705 9.032 1.00 88.44 87 VAL A O 1
ATOM 655 N N . VAL A 1 88 ? 2.758 -1.159 7.702 1.00 88.44 88 VAL A N 1
ATOM 656 C CA . VAL A 1 88 ? 1.702 -1.545 8.636 1.00 88.44 88 VAL A CA 1
ATOM 657 C C . VAL A 1 88 ? 1.105 -2.872 8.192 1.00 88.44 88 VAL A C 1
ATOM 659 O O . VAL A 1 88 ? 0.490 -2.982 7.129 1.00 88.44 88 VAL A O 1
ATOM 662 N N . ASN A 1 89 ? 1.275 -3.888 9.036 1.00 87.31 89 ASN A N 1
ATOM 663 C CA . ASN A 1 89 ? 0.751 -5.226 8.786 1.00 87.31 89 ASN A CA 1
ATOM 664 C C . ASN A 1 89 ? -0.755 -5.280 9.055 1.00 87.31 89 ASN A C 1
ATOM 666 O O . ASN A 1 89 ? -1.228 -4.810 10.093 1.00 87.31 89 ASN A O 1
ATOM 670 N N . ILE A 1 90 ? -1.498 -5.934 8.163 1.00 84.88 90 ILE A N 1
ATOM 671 C CA . ILE A 1 90 ? -2.923 -6.207 8.372 1.00 84.88 90 ILE A CA 1
ATOM 672 C C . ILE A 1 90 ? -3.069 -7.494 9.175 1.00 84.88 90 ILE A C 1
ATOM 674 O O . ILE A 1 90 ? -2.526 -8.537 8.810 1.00 84.88 90 ILE A O 1
ATOM 678 N N . ARG A 1 91 ? -3.815 -7.423 10.280 1.00 84.38 91 ARG A N 1
ATOM 679 C CA . ARG A 1 91 ? -4.135 -8.581 11.119 1.00 84.38 91 ARG A CA 1
ATOM 680 C C . ARG A 1 91 ? -5.551 -9.056 10.828 1.00 84.38 91 ARG A C 1
ATOM 682 O O . ARG A 1 91 ? -6.508 -8.317 11.032 1.00 84.38 91 ARG A O 1
ATOM 689 N N . TRP A 1 92 ? -5.668 -10.308 10.405 1.00 80.50 92 TRP A N 1
ATOM 690 C CA . TRP A 1 92 ? -6.943 -10.968 10.148 1.00 80.50 92 TRP A CA 1
ATOM 691 C C . TRP A 1 92 ? -7.354 -11.755 11.394 1.00 80.50 92 TRP A C 1
ATOM 693 O O . TRP A 1 92 ? -6.759 -12.787 11.702 1.00 80.50 92 TRP A O 1
ATOM 703 N N . THR A 1 93 ? -8.336 -11.265 12.150 1.00 77.88 93 THR A N 1
ATOM 704 C CA . THR A 1 93 ? -8.879 -12.000 13.300 1.00 77.88 93 THR A CA 1
ATOM 705 C C . THR A 1 93 ? -10.105 -12.794 12.880 1.00 77.88 93 THR A C 1
ATOM 707 O O . THR A 1 93 ? -11.166 -12.224 12.630 1.00 77.88 93 THR A O 1
ATOM 710 N N . TRP A 1 94 ? -9.966 -14.118 12.831 1.00 63.28 94 TRP A N 1
ATOM 711 C CA . TRP A 1 94 ? -11.085 -15.036 12.640 1.00 63.28 94 TRP A CA 1
ATOM 712 C C . TRP A 1 94 ? -11.917 -15.101 13.920 1.00 63.28 94 TRP A C 1
ATOM 714 O O . TRP A 1 94 ? -11.580 -15.833 14.853 1.00 63.28 94 TRP A O 1
ATOM 724 N N . VAL A 1 95 ? -13.012 -14.348 13.984 1.00 62.34 95 VAL A N 1
ATOM 725 C CA . VAL A 1 95 ? -14.024 -14.583 15.017 1.00 62.34 95 VAL A CA 1
ATOM 72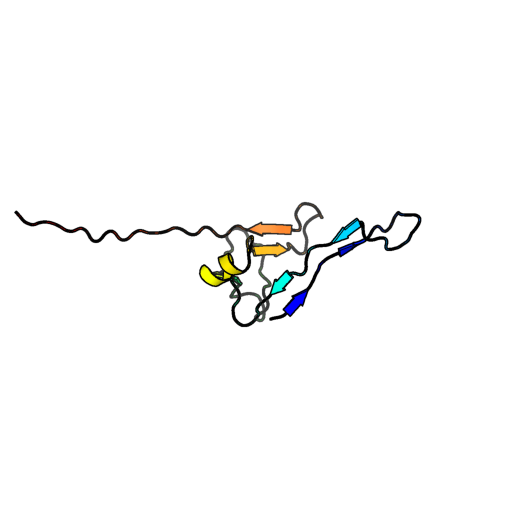6 C C . VAL A 1 95 ? -14.823 -15.808 14.579 1.00 62.34 95 VAL A C 1
ATOM 728 O O . VAL A 1 95 ? -15.732 -15.705 13.759 1.00 62.34 95 VAL A O 1
ATOM 731 N N . HIS A 1 96 ? -14.458 -16.988 15.083 1.00 56.38 96 HIS A N 1
ATOM 732 C CA . HIS A 1 96 ? -15.296 -18.175 14.937 1.00 56.38 96 HIS A CA 1
ATOM 733 C C . HIS A 1 96 ? -16.571 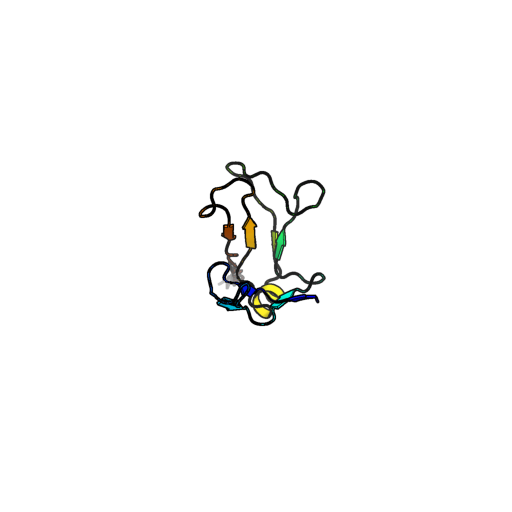-17.950 15.752 1.00 56.38 96 HIS A C 1
ATOM 735 O O . HIS A 1 96 ? -16.571 -18.104 16.972 1.00 56.38 96 HIS A O 1
ATOM 741 N N . TYR A 1 97 ? -17.664 -17.579 15.086 1.00 50.16 97 TYR A N 1
ATOM 742 C CA . TYR A 1 97 ? -18.994 -17.741 15.660 1.00 50.16 97 TYR A CA 1
ATOM 743 C C . TYR A 1 97 ? -19.268 -19.248 15.705 1.00 50.16 97 TYR A C 1
ATOM 745 O O . TYR A 1 97 ? -19.707 -19.839 14.723 1.00 50.16 97 TYR A O 1
ATOM 753 N N . LEU A 1 98 ? -18.936 -19.899 16.820 1.00 55.06 98 LEU A N 1
ATOM 754 C CA . LEU A 1 98 ? -19.476 -21.222 17.106 1.00 55.06 98 LEU A CA 1
ATOM 755 C C . LEU A 1 98 ? -20.944 -21.007 17.494 1.00 55.06 98 LEU A C 1
ATOM 757 O O . LEU A 1 98 ? -21.186 -20.388 18.535 1.00 55.06 98 LEU A O 1
ATOM 761 N N . PRO A 1 99 ? -21.935 -21.463 16.703 1.00 45.97 99 PRO A N 1
ATOM 762 C CA . PRO A 1 99 ? -23.299 -21.492 17.198 1.00 45.97 99 PRO A CA 1
ATOM 763 C C . PRO A 1 99 ? -23.311 -22.435 18.402 1.00 45.97 99 PRO A C 1
ATOM 765 O O . PRO A 1 99 ? -22.972 -23.613 18.284 1.00 45.97 99 PRO A O 1
ATOM 768 N N . TRP A 1 100 ? -23.641 -21.909 19.580 1.00 53.59 100 TRP A N 1
ATOM 769 C CA . TRP A 1 100 ? -23.899 -22.735 20.750 1.00 53.59 100 TRP A CA 1
ATOM 770 C C . TRP A 1 100 ? -25.068 -23.662 20.415 1.00 53.59 100 TRP A C 1
ATOM 772 O O . TRP A 1 100 ? -26.221 -23.236 20.396 1.00 53.59 100 TRP A O 1
ATOM 782 N N . VAL A 1 101 ? -24.785 -24.935 20.141 1.00 54.84 101 VAL A N 1
ATOM 783 C CA . VAL A 1 101 ? -25.805 -25.976 20.236 1.00 54.84 101 VAL A CA 1
ATOM 784 C C . VAL A 1 101 ? -26.019 -26.199 21.727 1.00 54.84 101 VAL A C 1
ATOM 786 O O . VAL A 1 101 ? -25.319 -26.980 22.366 1.00 54.84 101 VAL A O 1
ATOM 789 N N . ALA A 1 102 ? -26.962 -25.456 22.303 1.00 47.62 102 ALA A N 1
ATOM 790 C CA . ALA A 1 102 ? -27.565 -25.853 23.560 1.00 47.62 102 ALA A CA 1
ATOM 791 C C . ALA A 1 102 ? -28.404 -27.102 23.265 1.00 47.62 102 ALA A C 1
ATOM 793 O O . ALA A 1 102 ? -29.514 -27.012 22.745 1.00 47.62 102 ALA A O 1
ATOM 794 N N . VAL A 1 103 ? -27.850 -28.280 23.537 1.00 54.94 103 VAL A N 1
ATOM 795 C CA . VAL A 1 103 ? -28.669 -29.478 23.723 1.00 54.94 103 VAL A CA 1
ATOM 796 C C . VAL A 1 103 ? -29.466 -29.267 25.011 1.00 54.94 103 VAL A C 1
ATOM 798 O O . VAL A 1 103 ? -28.902 -29.244 26.103 1.00 54.94 103 VAL A O 1
ATOM 801 N N . SER A 1 104 ? -30.765 -29.005 24.859 1.00 46.06 104 SER A N 1
ATOM 802 C CA . SER A 1 104 ? -31.738 -29.047 25.954 1.00 46.06 104 SER A CA 1
ATOM 803 C C . SER A 1 104 ? -31.968 -30.502 26.407 1.00 46.06 104 SER A C 1
ATOM 805 O O . SER A 1 104 ? -31.783 -31.402 25.587 1.00 46.06 104 SER A O 1
ATOM 807 N N . PRO A 1 105 ? -32.296 -30.709 27.700 1.00 56.56 105 PRO A N 1
ATOM 808 C CA . PRO A 1 105 ? -32.149 -31.977 28.427 1.00 56.56 105 PRO A CA 1
ATOM 809 C C . PRO A 1 105 ? -33.028 -33.130 27.938 1.00 56.56 105 PRO A C 1
ATOM 811 O O . PRO A 1 105 ? -34.117 -32.863 27.382 1.00 56.56 105 PRO A O 1
#

Foldseek 3Di:
DDKDKDWDADCPDPDHRHTPDIDDIADADPVDGQKDWDDADPGDNHDDPDPPDDTDMDGDPVNCVVRVPAADWAADPDDDPVPGIDGDGDDDDDPPPPPPPPPDD